Protein AF-A0A661C956-F1 (afdb_monomer)

Secondary structure (DSSP, 8-state):
------PPPHHHHHHHHHHHHHHHHHHHHHHHHHHHHHHHHHHHHHHHTTHHHHHHHHHHHSS--S-HHHHH------SSEEEEEEEEETTTEEEEEEEESSGGG-EEEEEEETTTTEEEEEE-TTS-TTTS-GGG-

Foldseek 3Di:
DDDDPDDDDPVNVVVVVVVVVVVCVVVVVVVVLVVLLVLVVVQVVQQVVQLVLQVVLCVVVVDGDQDCCVRRVGDQADPFWDGKGWDADPPQGIWIKTATPPNQQGIKTWGADPVVRDIQIAGDPSHDPSSYDPRHD

Solvent-accessible surface area (backbone atoms only — not comparable to full-atom values): 7710 Å² total; per-residue (Å²): 133,85,79,81,78,83,72,84,53,72,66,61,53,52,54,51,51,52,54,52,51,58,51,47,69,60,47,50,60,56,51,52,49,52,52,50,27,54,44,48,50,51,41,53,51,47,55,55,68,42,49,63,50,48,52,53,43,29,72,74,69,75,45,80,77,84,44,55,52,87,73,54,71,39,74,44,55,57,96,48,25,56,38,49,41,67,39,76,43,99,85,45,37,48,31,39,35,32,34,36,61,55,68,84,57,22,32,42,31,43,20,38,27,83,88,80,72,42,80,46,44,36,52,33,95,64,23,60,66,86,41,38,56,84,78,18,92

Radius of gyration: 23.59 Å; Cα contacts (8 Å, |Δi|>4): 206; chains: 1; bounding box: 74×39×57 Å

pLDDT: mean 91.11, std 6.43, range [53.81, 97.19]

Nearest PDB structures (foldseek):
  4xa2-assembly2_B  TM=7.483E-01  e=1.106E-03  Escherichia coli O157:H7
  7ype-assembly1_A  TM=5.112E-01  e=4.294E+00  African swine fever virus
  8ite-assembly1_A  TM=4.456E-01  e=3.548E+00  African swine fever virus

Mean predicted aligned error: 6.01 Å

Sequence (137 aa):
MQKQQKGFTLIELMIVVAIIGILAAVAIPAYTDYLKRSKVAEAVSLMGGLKTPTEEWMGSQGAMPTNIDGQLGGKTSGKYTSVINTATHATLGTGYLATMKDTTMGTIGLYYSTGTKDWSCKKGTDMDAGLAPANCR

Structure (mmCIF, N/CA/C/O backbone):
data_AF-A0A661C956-F1
#
_entry.id   AF-A0A661C956-F1
#
loop_
_atom_site.group_PDB
_atom_site.id
_atom_site.type_symbol
_atom_site.label_atom_id
_atom_site.label_alt_id
_atom_site.label_comp_id
_atom_site.label_asym_id
_atom_site.label_entity_id
_atom_site.label_seq_id
_atom_site.pdbx_PDB_ins_code
_atom_site.Cartn_x
_atom_site.Cartn_y
_atom_site.Cartn_z
_atom_site.occupancy
_atom_site.B_iso_or_equiv
_atom_site.auth_seq_id
_atom_site.auth_comp_id
_atom_site.auth_asym_id
_atom_site.auth_atom_id
_atom_site.pdbx_PDB_model_num
ATOM 1 N N . MET A 1 1 ? -57.495 20.985 22.778 1.00 53.81 1 MET A N 1
ATOM 2 C CA . MET A 1 1 ? -56.698 20.007 23.553 1.00 53.81 1 MET A CA 1
ATOM 3 C C . MET A 1 1 ? -55.229 20.213 23.215 1.00 53.81 1 MET A C 1
ATOM 5 O O . MET A 1 1 ? -54.828 19.901 22.102 1.00 53.81 1 MET A O 1
ATOM 9 N N . GLN A 1 2 ? -54.443 20.812 24.113 1.00 61.47 2 GLN A N 1
ATOM 10 C CA . GLN A 1 2 ? -52.998 20.948 23.910 1.00 61.47 2 GLN A CA 1
ATOM 11 C C . GLN A 1 2 ? -52.338 19.585 24.154 1.00 61.47 2 GLN A C 1
ATOM 13 O O . GLN A 1 2 ? -52.414 19.040 25.253 1.00 61.47 2 GLN A O 1
ATOM 18 N N . LYS A 1 3 ? -51.731 19.007 23.112 1.00 67.31 3 LYS A N 1
ATOM 19 C CA . LYS A 1 3 ? -50.882 17.815 23.233 1.00 67.31 3 LYS A CA 1
ATOM 20 C C . LYS A 1 3 ? -49.672 18.199 24.088 1.00 67.31 3 LYS A C 1
ATOM 22 O O . LYS A 1 3 ? -48.843 18.987 23.644 1.00 67.31 3 LYS A O 1
ATOM 27 N N . GLN A 1 4 ? -49.582 17.654 25.298 1.00 71.75 4 GLN A N 1
ATOM 28 C CA . GLN A 1 4 ? -48.376 17.725 26.123 1.00 71.75 4 GLN A CA 1
ATOM 29 C C . GLN A 1 4 ? -47.217 17.112 25.320 1.00 71.75 4 GLN A C 1
ATOM 31 O O . GLN A 1 4 ? -47.235 15.913 25.024 1.00 71.75 4 GLN A O 1
ATOM 36 N N . GLN A 1 5 ? -46.250 17.931 24.898 1.00 71.75 5 GLN A N 1
ATOM 37 C CA . GLN A 1 5 ? -45.027 17.436 24.274 1.00 71.75 5 GLN A CA 1
ATOM 38 C C . GLN A 1 5 ? -44.217 16.704 25.345 1.00 71.75 5 GLN A C 1
ATOM 40 O O . GLN A 1 5 ? -43.687 17.321 26.265 1.00 71.75 5 GLN A O 1
ATOM 45 N N . LYS A 1 6 ? -44.137 15.375 25.234 1.00 75.50 6 LYS A N 1
ATOM 46 C CA . LYS A 1 6 ? -43.199 14.579 26.02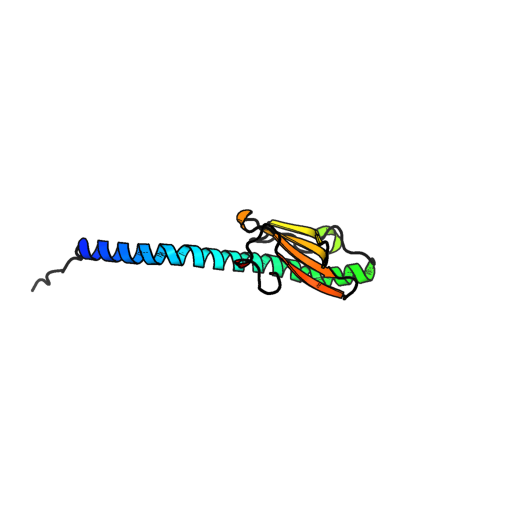5 1.00 75.50 6 LYS A CA 1
ATOM 47 C C . LYS A 1 6 ? -41.787 14.913 25.539 1.00 75.50 6 LYS A C 1
ATOM 4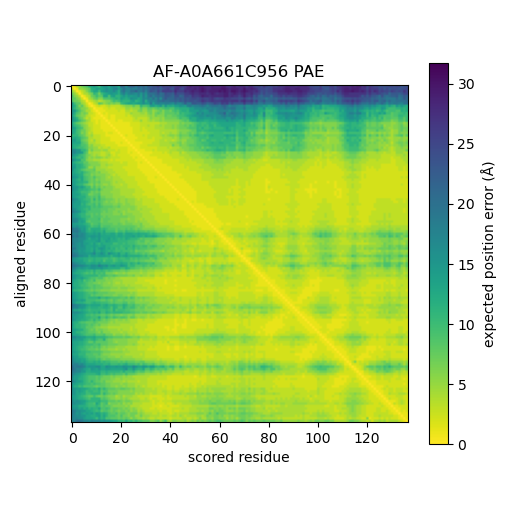9 O O . LYS A 1 6 ? -41.410 14.510 24.441 1.00 75.50 6 LYS A O 1
ATOM 54 N N . GLY A 1 7 ? -41.056 15.710 26.313 1.00 76.75 7 GLY A N 1
ATOM 55 C CA . GLY A 1 7 ? -39.637 15.963 26.080 1.00 76.75 7 GLY A CA 1
ATOM 56 C C . GLY A 1 7 ? -38.806 14.707 26.347 1.00 76.75 7 GLY A C 1
ATOM 57 O O . GLY A 1 7 ? -39.177 13.886 27.185 1.00 76.75 7 GLY A O 1
ATOM 58 N N . PHE A 1 8 ? -37.694 14.568 25.626 1.00 80.81 8 PHE A N 1
ATOM 59 C CA . PHE A 1 8 ? -36.685 13.539 25.878 1.00 80.81 8 PHE A CA 1
ATOM 60 C C . PHE A 1 8 ? -36.038 13.789 27.245 1.00 80.81 8 PHE A C 1
ATOM 62 O O . PHE A 1 8 ? -35.704 14.931 27.571 1.00 80.81 8 PHE A O 1
ATOM 69 N N . THR A 1 9 ? -35.855 12.750 28.053 1.00 91.88 9 THR A N 1
ATOM 70 C CA . THR A 1 9 ? -35.197 12.896 29.354 1.00 91.88 9 THR A CA 1
ATOM 71 C C . THR A 1 9 ? -33.676 12.945 29.188 1.00 91.88 9 THR A C 1
ATOM 73 O O . THR A 1 9 ? -33.101 12.308 28.303 1.00 91.88 9 THR A O 1
ATOM 76 N N . LEU A 1 10 ? -32.990 13.677 30.073 1.00 89.81 10 LEU A N 1
ATOM 77 C CA . LEU A 1 10 ? -31.520 13.697 30.090 1.00 89.81 10 LEU A CA 1
ATOM 78 C C . LEU A 1 10 ? -30.934 12.297 30.319 1.00 89.81 10 LEU A C 1
ATOM 80 O O . LEU A 1 10 ? -29.879 11.984 29.773 1.00 89.81 10 LEU A O 1
ATOM 84 N N . ILE A 1 11 ? -31.635 11.445 31.075 1.00 92.06 11 ILE A N 1
ATOM 85 C CA . ILE A 1 11 ? -31.190 10.076 31.339 1.00 92.06 11 ILE A CA 1
ATOM 86 C C . ILE A 1 11 ? -31.268 9.195 30.085 1.00 92.06 11 ILE A C 1
ATOM 88 O O . ILE A 1 11 ? -30.323 8.459 29.811 1.00 92.06 11 ILE A O 1
ATOM 92 N N . GLU A 1 12 ? -32.320 9.321 29.269 1.00 91.06 12 GLU A N 1
ATOM 93 C CA . GLU A 1 12 ? -32.411 8.617 27.982 1.00 91.06 12 GLU A CA 1
ATOM 94 C C . GLU A 1 12 ? -31.278 9.041 27.045 1.00 91.06 12 GLU A C 1
ATOM 96 O O . GLU A 1 12 ? -30.644 8.201 26.409 1.00 91.06 12 GLU A O 1
ATOM 101 N N . LEU A 1 13 ? -30.969 10.338 27.004 1.00 90.12 13 LEU A N 1
ATOM 102 C CA . LEU A 1 13 ? -29.904 10.862 26.152 1.00 90.12 13 LEU A CA 1
ATOM 103 C C . LEU A 1 13 ? -28.519 10.369 26.614 1.00 90.12 13 LEU A C 1
ATOM 105 O O . LEU A 1 13 ? -27.706 9.952 25.790 1.00 90.12 13 LEU A O 1
ATOM 109 N N . MET A 1 14 ? -28.266 10.321 27.924 1.00 93.00 14 MET A N 1
ATOM 110 C CA . MET A 1 14 ? -27.009 9.800 28.478 1.00 93.00 14 MET A CA 1
ATOM 111 C C . MET A 1 14 ? -26.789 8.314 28.173 1.00 93.00 14 MET A C 1
ATOM 113 O O . MET A 1 14 ? -25.673 7.924 27.828 1.00 93.00 14 MET A O 1
ATOM 117 N N . ILE A 1 15 ? -27.839 7.488 28.242 1.00 95.12 15 ILE A N 1
ATOM 118 C CA . ILE A 1 15 ? -27.743 6.058 27.904 1.00 95.12 15 ILE A CA 1
ATOM 119 C C . ILE A 1 15 ? -27.405 5.879 26.420 1.00 95.12 15 ILE A C 1
ATOM 121 O O . ILE A 1 15 ? -26.539 5.074 26.074 1.00 95.12 15 ILE A O 1
ATOM 125 N N . VAL A 1 16 ? -28.034 6.657 25.535 1.00 95.88 16 VAL A N 1
ATOM 126 C CA . VAL A 1 16 ? -27.755 6.596 24.093 1.00 95.88 16 VAL A CA 1
ATOM 127 C C . VAL A 1 16 ? -26.300 6.963 23.797 1.00 95.88 16 VAL A C 1
ATOM 129 O O . VAL A 1 16 ? -25.629 6.249 23.051 1.00 95.88 16 VAL A O 1
ATOM 132 N N . VAL A 1 17 ? -25.776 8.025 24.417 1.00 95.19 17 VAL A N 1
ATOM 133 C CA . VAL A 1 17 ? -24.371 8.430 24.245 1.00 95.19 17 VAL A CA 1
ATOM 134 C C . VAL A 1 17 ? -23.415 7.348 24.750 1.00 95.19 17 VAL A C 1
ATOM 136 O O . VAL 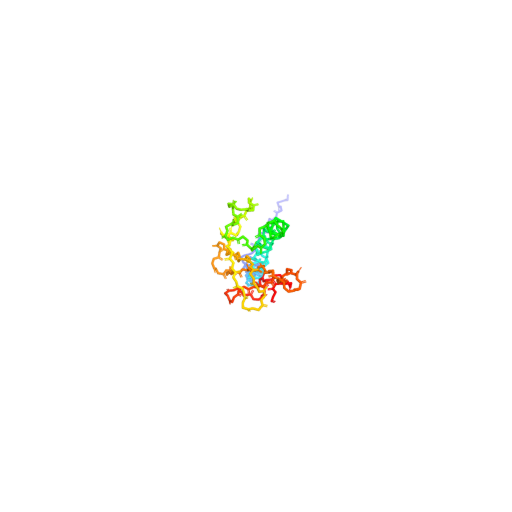A 1 17 ? -22.419 7.069 24.084 1.00 95.19 17 VAL A O 1
ATOM 139 N N . ALA A 1 18 ? -23.731 6.688 25.869 1.00 95.81 18 ALA A N 1
ATOM 140 C CA . ALA A 1 18 ? -22.921 5.588 26.389 1.00 95.81 18 ALA A CA 1
ATOM 141 C C . ALA A 1 18 ? -22.844 4.408 25.402 1.00 95.81 18 ALA A C 1
ATOM 143 O O . ALA A 1 18 ? -21.756 3.897 25.133 1.00 95.81 18 ALA A O 1
ATOM 144 N N . ILE A 1 19 ? -23.973 4.012 24.804 1.00 96.69 19 ILE A N 1
ATOM 145 C CA . ILE A 1 19 ? -24.016 2.925 23.814 1.00 96.69 19 ILE A CA 1
ATOM 146 C C . ILE A 1 19 ? -23.239 3.308 22.546 1.00 96.69 19 ILE A C 1
ATOM 148 O O . ILE A 1 19 ? -22.419 2.522 22.067 1.00 96.69 19 ILE A O 1
ATOM 152 N N . ILE A 1 20 ? -23.445 4.523 22.021 1.00 96.44 20 ILE A N 1
ATOM 153 C CA . ILE A 1 20 ? -22.709 5.022 20.846 1.00 96.44 20 ILE A CA 1
ATOM 154 C C . ILE A 1 20 ? -21.203 5.060 21.131 1.00 96.44 20 ILE A C 1
ATOM 156 O O . ILE A 1 20 ? -20.419 4.676 20.267 1.00 96.44 20 ILE A O 1
ATOM 160 N N . GLY A 1 21 ? -20.795 5.459 22.340 1.00 96.38 21 GLY A N 1
ATOM 161 C CA . GLY A 1 21 ? -19.393 5.477 22.757 1.00 96.38 21 GLY A CA 1
ATOM 162 C C . GLY A 1 21 ? -18.726 4.101 22.676 1.00 96.38 21 GLY A C 1
ATOM 163 O O . GLY A 1 21 ? -17.638 3.981 22.112 1.00 96.38 21 GLY A O 1
ATOM 164 N N . ILE A 1 22 ? -19.396 3.050 23.164 1.00 95.81 22 ILE A N 1
ATOM 165 C CA . ILE A 1 22 ? -18.887 1.668 23.101 1.00 95.81 22 ILE A CA 1
ATOM 166 C C . ILE A 1 22 ? -18.764 1.199 21.646 1.00 95.81 22 ILE A C 1
ATOM 168 O O . ILE A 1 22 ? -17.731 0.656 21.253 1.00 95.81 22 ILE A O 1
ATOM 172 N N . LEU A 1 23 ? -19.796 1.434 20.827 1.00 96.00 23 LEU A N 1
ATOM 173 C CA . LEU A 1 23 ? -19.785 1.040 19.416 1.00 96.00 23 LEU A CA 1
ATOM 174 C C . LEU A 1 23 ? -18.688 1.772 18.631 1.00 96.00 23 LEU A C 1
ATOM 176 O O . LEU A 1 23 ? -17.975 1.150 17.842 1.00 96.00 23 LEU A O 1
ATOM 180 N N . ALA A 1 24 ? -18.515 3.073 18.870 1.00 95.06 24 ALA A N 1
ATOM 181 C CA . ALA A 1 24 ? -17.506 3.894 18.210 1.00 95.06 24 ALA A CA 1
ATOM 182 C C . ALA A 1 24 ? -16.079 3.426 18.533 1.00 95.06 24 ALA A C 1
ATOM 184 O O . ALA A 1 24 ? -15.247 3.358 17.628 1.00 95.06 24 ALA A O 1
ATOM 185 N N . ALA A 1 25 ? -15.805 3.042 19.784 1.00 94.44 25 ALA A N 1
ATOM 186 C CA . ALA A 1 25 ? -14.487 2.565 20.203 1.00 94.44 25 ALA A CA 1
ATOM 187 C C . ALA A 1 25 ? -14.018 1.324 19.417 1.00 94.44 25 ALA A C 1
ATOM 189 O O . ALA A 1 25 ? -12.830 1.196 19.130 1.00 94.44 25 ALA A O 1
ATOM 190 N N . VAL A 1 26 ? -14.941 0.438 19.027 1.00 93.25 26 VAL A N 1
ATOM 191 C CA . VAL A 1 26 ? -14.630 -0.768 18.237 1.00 93.25 26 VAL A CA 1
ATOM 192 C C . VAL A 1 26 ? -14.692 -0.494 16.731 1.00 93.25 26 VAL A C 1
ATOM 194 O O . VAL A 1 26 ? -13.848 -0.969 15.972 1.00 93.25 26 VAL A O 1
ATOM 197 N N . ALA A 1 27 ? -15.680 0.283 16.280 1.00 92.94 27 ALA A N 1
ATOM 198 C CA . ALA A 1 27 ? -15.923 0.509 14.859 1.00 92.94 27 ALA A CA 1
ATOM 199 C C . ALA A 1 27 ? -14.889 1.439 14.207 1.00 92.94 27 ALA A C 1
ATOM 201 O O . ALA A 1 27 ? -14.506 1.212 13.058 1.00 92.94 27 ALA A O 1
ATOM 202 N N . ILE A 1 28 ? -14.421 2.473 14.918 1.00 92.69 28 ILE A N 1
ATOM 203 C CA . ILE A 1 28 ? -13.498 3.468 14.355 1.00 92.69 28 ILE A CA 1
ATOM 204 C C . ILE A 1 28 ? -12.167 2.823 13.932 1.00 92.69 28 ILE A C 1
ATOM 206 O O . ILE A 1 28 ? -11.804 2.987 12.765 1.00 92.69 28 ILE A O 1
ATOM 210 N N . PRO A 1 29 ? -11.457 2.048 14.782 1.00 91.12 29 PRO A N 1
ATOM 211 C CA . PRO A 1 29 ? -10.209 1.404 14.374 1.00 91.12 29 PRO A CA 1
ATOM 212 C C . PRO A 1 29 ? -10.394 0.492 13.153 1.00 91.12 29 PRO A C 1
ATOM 214 O O . PRO A 1 29 ? -9.683 0.638 12.157 1.00 91.12 29 PRO A O 1
ATOM 217 N N . ALA A 1 30 ? -11.423 -0.362 13.167 1.00 90.94 30 ALA A N 1
ATOM 218 C CA . ALA A 1 30 ? -11.706 -1.285 12.069 1.00 90.94 30 ALA A CA 1
ATOM 219 C C . ALA A 1 30 ? -11.996 -0.558 10.742 1.00 90.94 30 ALA A C 1
ATOM 221 O O . ALA A 1 30 ? -11.498 -0.955 9.684 1.00 90.94 30 ALA A O 1
ATOM 222 N N . TYR A 1 31 ? -12.762 0.536 10.786 1.00 93.75 31 TYR A N 1
ATOM 223 C CA . TYR A 1 31 ? -13.032 1.355 9.606 1.00 93.75 31 TYR A CA 1
ATOM 224 C C . TYR A 1 31 ? -11.767 2.055 9.091 1.00 93.75 31 TYR A C 1
ATOM 226 O O . TYR A 1 31 ? -11.526 2.095 7.883 1.00 93.75 31 TYR A O 1
ATOM 234 N N . THR A 1 32 ? -10.914 2.563 9.988 1.00 92.00 32 THR A N 1
ATOM 235 C CA . THR A 1 32 ? -9.648 3.185 9.574 1.00 92.00 32 THR A CA 1
ATOM 236 C C . THR A 1 32 ? -8.711 2.191 8.890 1.00 92.00 32 THR A C 1
ATOM 238 O O . THR A 1 32 ? -8.107 2.541 7.875 1.00 92.00 32 THR A O 1
ATOM 241 N N . ASP A 1 33 ? -8.647 0.943 9.355 1.00 91.94 33 ASP A N 1
ATOM 242 C CA . ASP A 1 33 ? -7.840 -0.099 8.717 1.00 91.94 33 ASP A CA 1
ATOM 243 C C . ASP A 1 33 ? -8.398 -0.512 7.352 1.00 91.94 33 ASP A C 1
ATOM 245 O O . ASP A 1 33 ? -7.634 -0.727 6.408 1.00 91.94 33 ASP A O 1
ATOM 249 N N . TYR A 1 34 ? -9.725 -0.540 7.190 1.00 92.88 34 TYR A N 1
ATOM 250 C CA . TYR A 1 34 ? -10.353 -0.740 5.882 1.00 92.88 34 TYR A CA 1
ATOM 251 C C . TYR A 1 34 ? -9.968 0.361 4.879 1.00 92.88 34 TYR A C 1
ATOM 253 O O . TYR A 1 34 ? -9.601 0.076 3.731 1.00 92.88 34 TYR A O 1
ATOM 261 N N . LEU A 1 35 ? -9.981 1.624 5.317 1.00 94.12 35 LEU A N 1
ATOM 262 C CA . LEU A 1 35 ? -9.521 2.735 4.486 1.00 94.12 35 LEU A CA 1
ATOM 263 C C . LEU A 1 35 ? -8.033 2.599 4.148 1.00 94.12 35 LEU A C 1
ATOM 265 O O . LEU A 1 35 ? -7.660 2.784 2.992 1.00 94.12 35 LEU A O 1
ATOM 269 N N . LYS A 1 36 ? -7.180 2.235 5.113 1.00 95.38 36 LYS A N 1
ATOM 270 C CA . LYS A 1 36 ? -5.745 2.005 4.872 1.00 95.38 36 LYS A CA 1
ATOM 271 C C . LYS A 1 36 ? -5.507 0.891 3.846 1.00 95.38 36 LYS A C 1
ATOM 273 O O . LYS A 1 36 ? -4.745 1.108 2.911 1.00 95.38 36 LYS A O 1
ATOM 278 N N . ARG A 1 37 ? -6.204 -0.247 3.931 1.00 94.62 37 ARG A N 1
ATOM 279 C CA . ARG A 1 37 ? -6.132 -1.321 2.914 1.00 94.62 37 ARG A CA 1
ATOM 280 C C . ARG A 1 37 ? -6.492 -0.818 1.518 1.00 94.62 37 ARG A C 1
ATOM 282 O O . ARG A 1 37 ? -5.792 -1.111 0.553 1.00 94.62 37 ARG A O 1
ATOM 289 N N . SER A 1 38 ? -7.553 -0.017 1.421 1.00 94.44 38 SER A N 1
ATOM 290 C CA . SER A 1 38 ? -7.996 0.572 0.150 1.00 94.44 38 SER A CA 1
ATOM 291 C C . SER A 1 38 ? -6.939 1.514 -0.439 1.00 94.44 38 SER A C 1
ATOM 293 O O . SER A 1 38 ? -6.682 1.494 -1.640 1.00 94.44 38 SER A O 1
ATOM 295 N N . LYS A 1 39 ? -6.267 2.297 0.412 1.00 95.50 39 LYS A N 1
ATOM 296 C CA . LYS A 1 39 ? -5.138 3.147 0.013 1.00 95.50 39 LYS A CA 1
ATOM 297 C C . LYS A 1 39 ? -3.939 2.319 -0.479 1.00 95.50 39 LYS A C 1
ATOM 299 O O . LYS A 1 39 ? -3.345 2.681 -1.486 1.00 95.50 39 LYS A O 1
ATOM 304 N N . VAL A 1 40 ? -3.594 1.208 0.186 1.00 95.81 40 VAL A N 1
ATOM 305 C CA . VAL A 1 40 ? -2.517 0.296 -0.267 1.00 95.81 40 VAL A CA 1
ATOM 306 C C . VAL A 1 40 ? -2.858 -0.337 -1.620 1.00 95.81 40 VAL A C 1
ATOM 308 O O . VAL A 1 40 ? -1.987 -0.468 -2.477 1.00 95.81 40 VAL A O 1
ATOM 311 N N . ALA A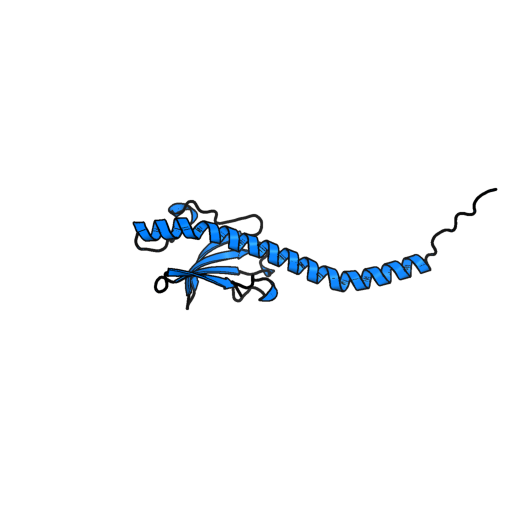 1 41 ? -4.126 -0.684 -1.854 1.00 94.75 41 ALA A N 1
ATOM 312 C CA . ALA A 1 41 ? -4.565 -1.234 -3.135 1.00 94.75 41 ALA A CA 1
ATOM 313 C C . ALA A 1 41 ? -4.342 -0.260 -4.310 1.00 94.75 41 ALA A C 1
ATOM 315 O O . ALA A 1 41 ? -3.994 -0.706 -5.402 1.00 94.75 41 AL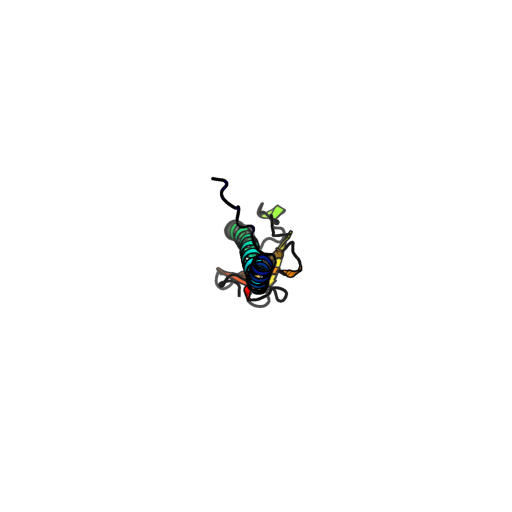A A O 1
ATOM 316 N N . GLU A 1 42 ? -4.455 1.058 -4.090 1.00 95.62 42 GLU A N 1
ATOM 317 C CA . GLU A 1 42 ? -4.080 2.061 -5.101 1.00 95.62 42 GLU A CA 1
ATOM 318 C C . GLU A 1 42 ? -2.600 1.934 -5.486 1.00 95.62 42 GLU A C 1
ATOM 320 O O . GLU A 1 42 ? -2.279 1.910 -6.672 1.00 95.62 42 GLU A O 1
ATOM 325 N N . ALA A 1 43 ? -1.700 1.810 -4.505 1.00 95.88 43 ALA A N 1
ATOM 326 C CA . ALA A 1 43 ? -0.267 1.666 -4.759 1.00 95.88 43 ALA A CA 1
ATOM 327 C C . ALA A 1 43 ? 0.047 0.413 -5.589 1.00 95.88 43 ALA A C 1
ATOM 329 O O . ALA A 1 43 ? 0.802 0.478 -6.560 1.00 95.88 43 ALA A O 1
ATOM 330 N N . VAL A 1 44 ? -0.591 -0.715 -5.260 1.00 95.12 44 VAL A N 1
ATOM 331 C CA . VAL A 1 44 ? -0.459 -1.961 -6.031 1.00 95.12 44 VAL A CA 1
ATOM 332 C C . VAL A 1 44 ? -1.008 -1.798 -7.448 1.00 95.12 44 VAL A C 1
ATOM 334 O O . VAL A 1 44 ? -0.390 -2.279 -8.393 1.00 95.12 44 VAL A O 1
ATOM 337 N N . SER A 1 45 ? -2.128 -1.090 -7.621 1.00 95.00 45 SER A N 1
ATOM 338 C CA . SER A 1 45 ? -2.695 -0.809 -8.944 1.00 95.00 45 SER A CA 1
ATOM 339 C C . SER A 1 45 ? -1.780 0.075 -9.792 1.00 95.00 45 SER A C 1
ATOM 341 O O . SER A 1 45 ? -1.636 -0.182 -10.986 1.00 95.00 45 SER A O 1
ATOM 343 N N . LEU A 1 46 ? -1.155 1.098 -9.199 1.00 94.75 46 LEU A N 1
ATOM 344 C CA . LEU A 1 46 ? -0.198 1.964 -9.893 1.00 94.75 46 LEU A CA 1
ATOM 345 C C . LEU A 1 46 ? 1.020 1.166 -10.364 1.00 94.75 46 LEU A C 1
ATOM 347 O O . LEU A 1 46 ? 1.374 1.236 -11.537 1.00 94.75 46 LEU A O 1
ATOM 351 N N . MET A 1 47 ? 1.607 0.345 -9.485 1.00 95.06 47 MET A N 1
ATOM 352 C CA . MET A 1 47 ? 2.712 -0.545 -9.859 1.00 95.06 47 MET A CA 1
ATOM 353 C C . MET A 1 47 ? 2.287 -1.605 -10.884 1.00 95.06 47 MET A C 1
ATOM 355 O O . MET A 1 47 ? 3.071 -1.972 -11.752 1.00 95.06 47 MET A O 1
ATOM 359 N N . GLY A 1 48 ? 1.039 -2.079 -10.828 1.00 94.31 48 GLY A N 1
ATOM 360 C CA . GLY A 1 48 ? 0.479 -3.001 -11.816 1.00 94.31 48 GLY A CA 1
ATOM 361 C C . GLY A 1 48 ? 0.498 -2.431 -13.236 1.00 94.31 48 GLY A C 1
ATOM 362 O O . GLY A 1 48 ? 0.801 -3.162 -14.175 1.00 94.31 48 GLY A O 1
ATOM 363 N N . GLY A 1 49 ? 0.270 -1.122 -13.383 1.00 93.62 49 GLY A N 1
ATOM 364 C CA . GLY A 1 49 ? 0.388 -0.418 -14.663 1.00 93.62 49 GLY A CA 1
ATOM 365 C C . GLY A 1 49 ? 1.818 -0.335 -15.207 1.00 93.62 49 GLY A C 1
ATOM 366 O O . GLY A 1 49 ? 1.995 -0.074 -16.392 1.00 93.62 49 GLY A O 1
ATOM 367 N N . LEU A 1 50 ? 2.836 -0.589 -14.378 1.00 93.94 50 LEU A N 1
ATOM 368 C CA . LEU A 1 50 ? 4.234 -0.607 -14.810 1.00 93.94 50 LEU A CA 1
ATOM 369 C C . LEU A 1 50 ? 4.651 -1.955 -15.401 1.00 93.94 50 LEU A C 1
ATOM 371 O O . LEU A 1 50 ? 5.658 -2.002 -16.093 1.00 93.94 50 LEU A O 1
ATOM 375 N N . LYS A 1 51 ? 3.907 -3.046 -15.181 1.00 93.19 51 LYS A N 1
ATOM 376 C CA . LYS A 1 51 ? 4.332 -4.395 -15.600 1.00 93.19 51 LYS A CA 1
ATOM 377 C C . LYS A 1 51 ? 4.589 -4.499 -17.103 1.00 93.19 51 LYS A C 1
ATOM 379 O O . LYS A 1 51 ? 5.699 -4.819 -17.510 1.00 93.19 51 LYS A O 1
ATOM 384 N N . THR A 1 52 ? 3.589 -4.159 -17.913 1.00 93.12 52 THR A N 1
ATOM 385 C CA . THR A 1 52 ? 3.670 -4.212 -19.380 1.00 93.12 52 THR A CA 1
ATOM 386 C C . THR A 1 52 ? 4.791 -3.340 -19.954 1.00 93.12 52 THR A C 1
ATOM 388 O O . THR A 1 52 ? 5.644 -3.893 -20.644 1.00 93.12 52 THR A O 1
ATOM 391 N N . PRO A 1 53 ? 4.891 -2.029 -19.641 1.00 93.25 53 PRO A N 1
ATOM 392 C CA . PRO A 1 53 ? 5.981 -1.218 -20.184 1.00 93.25 53 PRO A CA 1
ATOM 393 C C . PRO A 1 53 ? 7.356 -1.682 -19.681 1.00 93.25 53 PRO A C 1
ATOM 395 O O . PRO A 1 53 ? 8.351 -1.550 -20.388 1.00 93.25 53 PRO A O 1
ATOM 398 N N . THR A 1 54 ? 7.432 -2.277 -18.486 1.00 92.62 54 THR A N 1
ATOM 399 C CA . THR A 1 54 ? 8.680 -2.877 -17.990 1.00 92.62 54 THR A CA 1
ATOM 400 C C . THR A 1 54 ? 9.093 -4.082 -18.818 1.00 92.62 54 THR A C 1
ATOM 402 O O . THR A 1 54 ? 10.261 -4.202 -19.169 1.00 92.62 54 THR A O 1
ATOM 405 N N . GLU A 1 55 ? 8.157 -4.972 -19.139 1.00 90.88 55 GLU A N 1
ATOM 406 C CA . GLU A 1 55 ? 8.427 -6.150 -19.965 1.00 90.88 55 GLU A CA 1
ATOM 407 C C . GLU A 1 55 ? 8.849 -5.753 -21.388 1.00 90.88 55 GLU A C 1
ATOM 409 O O . GLU A 1 55 ? 9.805 -6.316 -21.923 1.00 90.88 55 GLU A O 1
ATOM 414 N N . GLU A 1 56 ? 8.218 -4.729 -21.970 1.00 91.75 56 GLU A N 1
ATOM 415 C CA . GLU A 1 56 ? 8.609 -4.147 -23.262 1.00 91.75 56 GLU A CA 1
ATOM 416 C C . GLU A 1 56 ? 10.016 -3.525 -23.215 1.00 91.75 56 GLU A C 1
ATOM 418 O O . GLU A 1 56 ? 10.856 -3.767 -24.092 1.00 91.75 56 GLU A O 1
ATOM 423 N N . TRP A 1 57 ? 10.314 -2.761 -22.160 1.00 92.94 57 TRP A N 1
ATOM 424 C CA .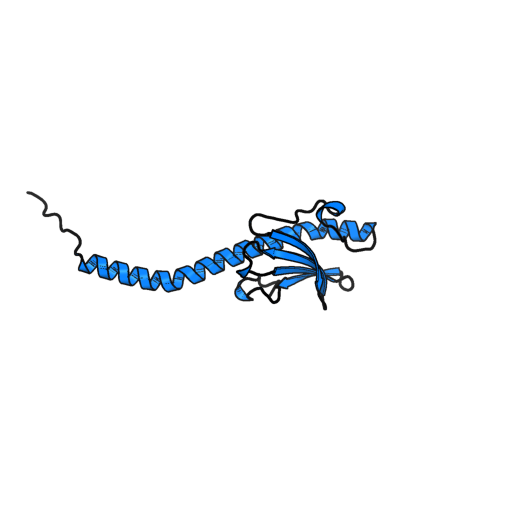 TRP A 1 57 ? 11.641 -2.190 -21.935 1.00 92.94 57 TRP A CA 1
ATOM 425 C C . TRP A 1 57 ? 12.701 -3.283 -21.784 1.00 92.94 57 TRP A C 1
ATOM 427 O O . TRP A 1 57 ? 13.749 -3.231 -22.422 1.00 92.94 57 TRP A O 1
ATOM 437 N N . MET A 1 58 ? 12.422 -4.317 -20.993 1.00 91.44 58 MET A N 1
ATOM 438 C CA . MET A 1 58 ? 13.333 -5.446 -20.812 1.00 91.44 58 MET A CA 1
ATOM 439 C C . MET A 1 58 ? 13.533 -6.238 -22.106 1.00 91.44 58 MET A C 1
ATOM 441 O O . MET A 1 58 ? 14.642 -6.702 -22.360 1.00 91.44 58 MET A O 1
ATOM 445 N N . GLY A 1 59 ? 12.501 -6.364 -22.943 1.00 90.75 59 GLY A N 1
ATOM 446 C CA . GLY A 1 59 ? 12.604 -6.996 -24.259 1.00 90.75 59 GLY A CA 1
ATOM 447 C C . GLY A 1 59 ? 13.488 -6.222 -25.241 1.00 90.75 59 GLY A C 1
ATOM 448 O O . GLY A 1 59 ? 14.168 -6.837 -26.058 1.00 90.75 59 GLY A O 1
ATOM 449 N N . SER A 1 60 ? 13.515 -4.889 -25.148 1.00 92.88 60 SER A N 1
ATOM 450 C CA . SER A 1 60 ? 14.300 -4.030 -26.049 1.00 92.88 60 SER A CA 1
ATOM 451 C C . SER A 1 60 ? 15.712 -3.717 -25.542 1.00 92.88 60 SER A C 1
ATOM 453 O O . SER A 1 60 ? 16.648 -3.681 -26.335 1.00 92.88 60 SER A O 1
ATOM 455 N N . GLN A 1 61 ? 15.881 -3.503 -24.237 1.00 91.56 61 GLN A N 1
ATOM 456 C CA . GLN A 1 61 ? 17.148 -3.093 -23.619 1.00 91.56 61 GLN A CA 1
ATOM 457 C C . GLN A 1 61 ? 17.877 -4.238 -22.901 1.00 91.56 61 GLN A C 1
ATOM 459 O O . GLN A 1 61 ? 19.030 -4.079 -22.508 1.00 91.56 61 GLN A O 1
ATOM 464 N N . GLY A 1 62 ? 17.221 -5.383 -22.680 1.00 87.88 62 GLY A N 1
ATOM 465 C CA . GLY A 1 62 ? 17.802 -6.541 -21.986 1.00 87.88 62 GLY A CA 1
ATOM 466 C C . GLY A 1 62 ? 18.033 -6.347 -20.482 1.00 87.88 62 GLY A C 1
ATOM 467 O O . GLY A 1 62 ? 18.606 -7.220 -19.833 1.00 87.88 62 GLY A O 1
ATOM 468 N N . ALA A 1 63 ? 17.598 -5.222 -19.912 1.00 87.50 63 ALA A N 1
ATOM 469 C CA . ALA A 1 63 ? 17.808 -4.864 -18.514 1.00 87.50 63 ALA A CA 1
ATOM 470 C C . ALA A 1 63 ? 16.564 -4.201 -17.914 1.00 87.50 63 ALA A C 1
ATOM 472 O O . ALA A 1 63 ? 15.736 -3.639 -18.629 1.00 87.50 63 ALA A O 1
ATOM 473 N N . MET A 1 64 ? 16.439 -4.252 -16.586 1.00 87.94 64 MET A N 1
ATOM 474 C CA . MET A 1 64 ? 15.352 -3.580 -15.876 1.00 87.94 64 MET A CA 1
ATOM 475 C C . MET A 1 64 ? 15.549 -2.053 -15.908 1.00 87.94 64 MET A C 1
ATOM 477 O O . MET A 1 64 ? 16.690 -1.597 -15.792 1.00 87.94 64 MET A O 1
ATOM 481 N N . PRO A 1 65 ? 14.482 -1.246 -16.053 1.00 90.00 65 PRO A N 1
ATOM 482 C CA . PRO A 1 65 ? 14.597 0.207 -15.996 1.00 90.00 65 PRO A CA 1
ATOM 483 C C . PRO A 1 65 ? 15.100 0.667 -14.623 1.00 90.00 65 PRO A C 1
ATOM 485 O O . PRO A 1 65 ? 14.747 0.096 -13.591 1.00 90.00 65 PRO A O 1
ATOM 488 N N . THR A 1 66 ? 15.906 1.725 -14.623 1.00 87.94 66 THR A N 1
ATOM 489 C CA . THR A 1 66 ? 16.455 2.405 -13.438 1.00 87.94 66 THR A CA 1
ATOM 490 C C . THR A 1 66 ? 15.709 3.702 -13.116 1.00 87.94 66 THR A C 1
ATOM 492 O O . THR A 1 66 ? 15.792 4.200 -11.997 1.00 87.94 66 THR A O 1
ATOM 495 N N . ASN A 1 67 ? 14.954 4.245 -14.075 1.00 87.75 67 ASN A N 1
ATOM 496 C CA . ASN A 1 67 ? 14.106 5.420 -13.917 1.00 87.75 67 ASN A CA 1
ATOM 497 C C . ASN A 1 67 ? 12.742 5.166 -14.571 1.00 87.75 67 ASN A C 1
ATOM 499 O O . ASN A 1 67 ? 12.626 5.109 -15.790 1.00 87.75 67 ASN A O 1
ATOM 503 N N . ILE A 1 68 ? 11.701 5.055 -13.749 1.00 89.06 68 ILE A N 1
ATOM 504 C CA . ILE A 1 68 ? 10.343 4.736 -14.205 1.00 89.06 68 ILE A CA 1
ATOM 505 C C . ILE A 1 68 ? 9.770 5.843 -15.096 1.00 89.06 68 ILE A C 1
ATOM 507 O O . ILE A 1 68 ? 9.245 5.554 -16.166 1.00 89.06 68 ILE A O 1
ATOM 511 N N . ASP A 1 69 ? 9.867 7.099 -14.672 1.00 86.50 69 ASP A N 1
ATOM 512 C CA . ASP A 1 69 ? 9.246 8.221 -15.383 1.00 86.50 69 ASP A CA 1
ATOM 513 C C . ASP A 1 69 ? 9.946 8.464 -16.727 1.00 86.50 69 ASP A C 1
ATOM 515 O O . ASP A 1 69 ? 9.316 8.495 -17.781 1.00 86.50 69 ASP A O 1
ATOM 519 N N . GLY A 1 70 ? 11.280 8.509 -16.707 1.00 86.50 70 GLY A N 1
ATOM 520 C CA . GLY A 1 70 ? 12.079 8.784 -17.900 1.00 86.50 70 GLY A CA 1
ATOM 521 C C . GLY A 1 70 ? 12.149 7.639 -18.915 1.00 86.50 70 GLY A C 1
ATOM 522 O O . GLY A 1 70 ? 12.415 7.903 -20.084 1.00 86.50 70 GLY A O 1
ATOM 523 N N . GLN A 1 71 ? 11.948 6.382 -18.497 1.00 89.31 71 GLN A N 1
ATOM 524 C CA . GLN A 1 71 ? 12.106 5.213 -19.381 1.00 89.31 71 GLN A CA 1
ATOM 525 C C . GLN A 1 71 ? 10.783 4.531 -19.720 1.00 89.31 71 GLN A C 1
ATOM 527 O O . GLN A 1 71 ? 10.630 4.030 -20.829 1.00 89.31 71 GLN A O 1
ATOM 532 N N . LEU A 1 72 ? 9.829 4.510 -18.786 1.00 90.75 72 LEU A N 1
ATOM 533 C CA . LEU A 1 72 ? 8.535 3.854 -18.980 1.00 90.75 72 LEU A CA 1
ATOM 534 C C . LEU A 1 72 ? 7.385 4.844 -19.200 1.00 90.75 72 LEU A C 1
ATOM 536 O O . LEU A 1 72 ? 6.286 4.412 -19.539 1.00 90.75 72 LEU A O 1
ATOM 540 N N . GLY A 1 73 ? 7.582 6.145 -18.937 1.00 86.62 73 GLY A N 1
ATOM 541 C CA . GLY A 1 73 ? 6.484 7.122 -18.893 1.00 86.62 73 GLY A CA 1
ATOM 542 C C . GLY A 1 73 ? 5.432 6.791 -17.826 1.00 86.62 73 GLY A C 1
ATOM 543 O O . GLY A 1 73 ? 4.268 7.183 -17.931 1.00 86.62 73 GLY A O 1
ATOM 544 N N . GLY A 1 74 ? 5.816 5.992 -16.827 1.00 86.06 74 GLY A N 1
ATOM 545 C CA . GLY A 1 74 ? 4.917 5.449 -15.821 1.00 86.06 74 GLY A CA 1
ATOM 546 C C . GLY A 1 74 ? 4.667 6.424 -14.674 1.00 86.06 74 GLY A C 1
ATOM 547 O O . GLY A 1 74 ? 5.563 7.145 -14.240 1.00 86.06 74 GLY A O 1
ATOM 548 N N . LYS A 1 75 ? 3.455 6.405 -14.107 1.00 89.12 75 LYS A N 1
ATOM 549 C CA . LYS A 1 75 ? 3.144 7.211 -12.917 1.00 89.12 75 LYS A CA 1
ATOM 550 C C . LYS A 1 75 ? 3.896 6.680 -11.699 1.00 89.12 75 LYS A C 1
ATOM 552 O O . LYS A 1 75 ? 3.649 5.562 -11.258 1.00 89.12 75 LYS A O 1
ATOM 557 N N . THR A 1 76 ? 4.743 7.519 -11.108 1.00 92.12 76 THR A N 1
ATOM 558 C CA . THR A 1 76 ? 5.507 7.198 -9.891 1.00 92.12 76 THR A CA 1
ATOM 559 C C . THR A 1 76 ? 4.840 7.680 -8.607 1.00 92.12 76 THR A C 1
ATOM 561 O O . THR A 1 76 ? 5.346 7.431 -7.524 1.00 92.12 76 THR A O 1
ATOM 564 N N . SER A 1 77 ? 3.703 8.367 -8.678 1.00 94.25 77 SER A N 1
ATOM 565 C CA . SER A 1 77 ? 2.981 8.843 -7.496 1.00 94.25 77 SER A CA 1
ATOM 566 C C . SER A 1 77 ? 1.476 8.879 -7.746 1.00 94.25 77 SER A C 1
ATOM 568 O O . SER A 1 77 ? 1.006 8.828 -8.886 1.00 94.25 77 SER A O 1
ATOM 570 N N . GLY A 1 78 ? 0.711 8.925 -6.657 1.00 93.62 78 GLY A N 1
ATOM 571 C CA . GLY A 1 78 ? -0.745 8.878 -6.689 1.00 93.62 78 GLY A CA 1
ATOM 572 C C . GLY A 1 78 ? -1.383 9.744 -5.613 1.00 93.62 78 GLY A C 1
ATOM 573 O O . GLY A 1 78 ? -0.756 10.622 -5.010 1.00 93.62 78 GLY A O 1
ATOM 574 N N . LYS A 1 79 ? -2.660 9.485 -5.339 1.00 95.25 79 LYS A N 1
ATOM 575 C CA . LYS A 1 79 ? -3.386 10.163 -4.269 1.00 95.25 79 LYS A CA 1
ATOM 576 C C . LYS A 1 79 ? -2.843 9.728 -2.913 1.00 95.25 79 LYS A C 1
ATOM 578 O O . LYS A 1 79 ? -2.531 10.601 -2.100 1.00 95.25 79 LYS A O 1
ATOM 583 N N . TYR A 1 80 ? -2.661 8.422 -2.709 1.00 96.19 80 TYR A N 1
ATOM 584 C CA . TYR A 1 80 ? -2.173 7.847 -1.446 1.00 96.19 80 TYR A CA 1
ATOM 585 C C . TYR A 1 80 ? -0.738 7.313 -1.508 1.00 96.19 80 TYR A C 1
ATOM 587 O O . TYR A 1 80 ? -0.117 7.112 -0.464 1.00 96.19 80 TYR A O 1
ATOM 595 N N . THR A 1 81 ? -0.191 7.156 -2.711 1.00 96.44 81 THR A N 1
ATOM 596 C CA . THR A 1 81 ? 1.204 6.755 -2.938 1.00 96.44 81 THR A CA 1
ATOM 597 C C . THR A 1 81 ? 2.085 7.991 -3.069 1.00 96.44 81 THR A C 1
ATOM 599 O O . THR A 1 81 ? 1.785 8.876 -3.873 1.00 96.44 81 THR A O 1
ATOM 602 N N . SER A 1 82 ? 3.152 8.078 -2.275 1.00 96.56 82 SER A N 1
ATOM 603 C CA . SER A 1 82 ? 4.087 9.206 -2.307 1.00 96.56 82 SER A CA 1
ATOM 604 C C . SER A 1 82 ? 5.044 9.098 -3.480 1.00 96.56 82 SER A C 1
ATOM 606 O O . SER A 1 82 ? 5.207 10.054 -4.229 1.00 96.56 82 SER A O 1
ATOM 608 N N . VAL A 1 83 ? 5.686 7.941 -3.616 1.00 95.12 83 VAL A N 1
ATOM 609 C CA . VAL A 1 83 ? 6.676 7.677 -4.656 1.00 95.12 83 VAL A CA 1
ATOM 610 C C . VAL A 1 83 ? 6.744 6.177 -4.923 1.00 95.12 83 VAL A C 1
ATOM 612 O O . VAL A 1 83 ? 6.517 5.374 -4.018 1.00 95.12 83 VAL A O 1
ATOM 615 N N . ILE A 1 84 ? 7.061 5.813 -6.158 1.00 95.56 84 ILE A N 1
ATOM 616 C CA . ILE A 1 84 ? 7.396 4.469 -6.601 1.00 95.56 84 ILE A CA 1
ATOM 617 C C . ILE A 1 84 ? 8.814 4.548 -7.150 1.00 95.56 84 ILE A C 1
ATOM 619 O O . ILE A 1 84 ? 9.073 5.313 -8.076 1.00 95.56 84 ILE A O 1
ATOM 623 N N . ASN A 1 85 ? 9.717 3.767 -6.568 1.00 93.62 85 ASN A N 1
ATOM 624 C CA . ASN A 1 85 ? 11.116 3.692 -6.974 1.00 93.62 85 ASN A CA 1
ATOM 625 C C . ASN A 1 85 ? 11.467 2.270 -7.397 1.00 93.62 85 ASN A C 1
ATOM 627 O O . ASN A 1 85 ? 10.834 1.308 -6.964 1.00 93.62 85 ASN A O 1
ATOM 631 N N . THR A 1 86 ? 12.510 2.126 -8.206 1.00 92.88 86 THR A N 1
ATOM 632 C CA . THR A 1 86 ? 13.110 0.819 -8.482 1.00 92.88 86 THR A CA 1
ATOM 633 C C . THR A 1 86 ? 13.761 0.276 -7.215 1.00 92.88 86 THR A C 1
ATOM 635 O O . THR A 1 86 ? 14.475 1.005 -6.525 1.00 92.88 86 THR A O 1
ATOM 638 N N . ALA A 1 87 ? 13.538 -0.997 -6.909 1.00 92.50 87 ALA A N 1
ATOM 639 C CA . ALA A 1 87 ? 14.062 -1.634 -5.709 1.00 92.50 87 ALA A CA 1
ATOM 640 C C . ALA A 1 87 ? 14.421 -3.096 -5.964 1.00 92.50 87 ALA A C 1
ATOM 642 O O . ALA A 1 87 ? 13.854 -3.749 -6.833 1.00 92.50 87 ALA A O 1
ATOM 643 N N . THR A 1 88 ? 15.331 -3.631 -5.160 1.00 91.50 88 THR A N 1
ATOM 644 C CA . THR A 1 88 ? 15.717 -5.044 -5.185 1.00 91.50 88 THR A CA 1
ATOM 645 C C . THR A 1 88 ? 15.211 -5.749 -3.937 1.00 91.50 88 THR A C 1
ATOM 647 O O . THR A 1 88 ? 15.406 -5.258 -2.825 1.00 91.50 88 THR A O 1
ATOM 650 N N . HIS A 1 89 ? 14.610 -6.920 -4.109 1.00 91.38 89 HIS A N 1
ATOM 651 C CA . HIS A 1 89 ? 14.277 -7.839 -3.031 1.00 91.38 89 HIS A CA 1
ATOM 652 C C . HIS A 1 89 ? 15.241 -9.022 -3.049 1.00 91.38 89 HIS A C 1
ATOM 654 O O . HIS A 1 89 ? 15.482 -9.609 -4.103 1.00 91.38 89 HIS A O 1
ATOM 660 N N . ALA A 1 90 ? 15.737 -9.418 -1.875 1.00 87.75 90 ALA A N 1
ATOM 661 C CA . ALA A 1 90 ? 16.773 -10.447 -1.746 1.00 87.75 90 ALA A CA 1
ATOM 662 C C . ALA A 1 90 ? 16.416 -11.780 -2.431 1.00 87.75 90 ALA A C 1
ATOM 664 O O . ALA A 1 90 ? 17.296 -12.465 -2.938 1.00 87.75 90 ALA A O 1
ATOM 665 N N . THR A 1 91 ? 15.129 -12.138 -2.457 1.00 88.06 91 THR A N 1
ATOM 666 C CA . THR A 1 91 ? 14.648 -13.418 -3.008 1.00 88.06 91 THR A CA 1
ATOM 667 C C . THR A 1 91 ? 13.766 -13.297 -4.248 1.00 88.06 91 THR A C 1
ATOM 669 O O . THR A 1 91 ? 13.583 -14.291 -4.941 1.00 88.06 91 THR A O 1
ATOM 672 N N . LEU A 1 92 ? 13.191 -12.120 -4.522 1.00 89.38 92 LEU A N 1
ATOM 673 C CA . LEU A 1 92 ? 12.194 -11.946 -5.593 1.00 89.38 92 LEU A CA 1
ATOM 674 C C . LEU A 1 92 ? 12.754 -11.197 -6.809 1.00 89.38 92 LEU A C 1
ATOM 676 O O . LEU A 1 92 ? 12.040 -11.019 -7.790 1.00 89.38 92 LEU A O 1
ATOM 680 N N . GLY A 1 93 ? 14.017 -10.769 -6.750 1.00 90.19 93 GLY A N 1
ATOM 681 C CA . GLY A 1 93 ? 14.666 -10.031 -7.825 1.00 90.19 93 GLY A CA 1
ATOM 682 C C . GLY A 1 93 ? 14.413 -8.529 -7.747 1.00 90.19 93 GLY A C 1
ATOM 683 O O . GLY A 1 93 ? 14.216 -7.960 -6.671 1.00 90.19 93 GLY A O 1
ATOM 684 N N . THR A 1 94 ? 14.461 -7.872 -8.899 1.00 92.44 94 THR A N 1
ATOM 685 C CA . THR A 1 94 ? 14.339 -6.415 -9.009 1.00 92.44 94 THR A CA 1
ATOM 686 C C . THR A 1 94 ? 12.905 -6.043 -9.372 1.00 92.44 94 THR A C 1
ATOM 688 O O . THR A 1 94 ? 12.174 -6.807 -9.996 1.00 92.44 94 THR A O 1
ATOM 691 N N . GLY A 1 95 ? 12.460 -4.889 -8.905 1.00 93.62 95 GLY A N 1
ATOM 692 C CA . GLY A 1 95 ? 11.062 -4.514 -8.871 1.00 93.62 95 GLY A CA 1
ATOM 693 C C . GLY A 1 95 ? 10.855 -3.036 -8.633 1.00 93.62 95 GLY A C 1
ATOM 694 O O . GLY A 1 95 ? 11.747 -2.204 -8.802 1.00 93.62 95 GLY A O 1
ATOM 695 N N . TYR A 1 96 ? 9.658 -2.751 -8.154 1.00 94.75 96 TYR A N 1
ATOM 696 C CA . TYR A 1 96 ? 9.200 -1.452 -7.722 1.00 94.75 96 TYR A CA 1
ATOM 697 C C . TYR A 1 96 ? 8.835 -1.504 -6.250 1.00 94.75 96 TYR A C 1
ATOM 699 O O . TYR A 1 96 ? 8.253 -2.481 -5.785 1.00 94.75 96 TYR A O 1
ATOM 707 N N . LEU A 1 97 ? 9.165 -0.446 -5.522 1.00 95.12 97 LEU A N 1
ATOM 708 C CA . LEU A 1 97 ? 8.739 -0.229 -4.151 1.00 95.12 97 LEU A CA 1
ATOM 709 C C . LEU A 1 97 ? 7.945 1.069 -4.102 1.00 95.12 97 LEU A C 1
ATOM 711 O O . LEU A 1 97 ? 8.467 2.138 -4.423 1.00 95.12 97 LEU A O 1
ATOM 715 N N . ALA A 1 98 ? 6.684 0.959 -3.708 1.00 96.50 98 ALA A N 1
ATOM 716 C CA . ALA A 1 98 ? 5.809 2.082 -3.455 1.00 96.50 98 ALA A CA 1
ATOM 717 C C . ALA A 1 98 ? 5.868 2.466 -1.973 1.00 96.50 98 ALA A C 1
ATOM 719 O O . ALA A 1 98 ? 5.627 1.637 -1.092 1.00 96.50 98 ALA A O 1
ATOM 720 N N . THR A 1 99 ? 6.131 3.741 -1.708 1.00 96.44 99 THR A N 1
ATOM 721 C CA . THR A 1 99 ? 6.066 4.334 -0.371 1.00 96.44 99 THR A CA 1
ATOM 722 C C . THR A 1 99 ? 4.746 5.074 -0.217 1.00 96.44 99 THR A C 1
ATOM 724 O O . THR A 1 99 ? 4.419 5.951 -1.022 1.00 96.44 99 THR A O 1
ATOM 727 N N . MET A 1 100 ? 3.976 4.743 0.818 1.00 97.19 100 MET A N 1
ATOM 728 C CA . MET A 1 100 ? 2.714 5.423 1.114 1.00 97.19 100 MET A CA 1
ATOM 729 C C . MET A 1 100 ? 2.965 6.846 1.638 1.00 97.19 100 MET A C 1
ATOM 731 O O . MET A 1 100 ? 3.953 7.096 2.322 1.00 97.19 100 MET A O 1
ATOM 735 N N . LYS A 1 101 ? 2.070 7.800 1.335 1.00 96.00 101 LYS A N 1
ATOM 736 C CA . LYS A 1 101 ? 2.167 9.177 1.875 1.00 96.00 101 LYS A CA 1
ATOM 737 C C . LYS A 1 101 ? 1.985 9.230 3.387 1.00 96.00 101 LYS A C 1
ATOM 739 O O . LYS A 1 101 ? 2.584 10.059 4.059 1.00 96.00 101 LYS A O 1
ATOM 744 N N . ASP A 1 102 ? 1.118 8.365 3.898 1.00 93.69 102 ASP A N 1
ATOM 745 C CA . ASP A 1 102 ? 1.007 8.123 5.327 1.00 93.69 102 ASP A CA 1
ATOM 746 C C . ASP A 1 102 ? 2.131 7.162 5.722 1.00 93.69 102 ASP A C 1
ATOM 748 O O . ASP A 1 102 ? 2.065 5.965 5.437 1.00 93.69 102 ASP A O 1
ATOM 752 N N . THR A 1 103 ? 3.180 7.703 6.341 1.00 87.62 103 THR A N 1
ATOM 753 C CA . THR A 1 103 ? 4.387 6.950 6.709 1.00 87.62 103 THR A CA 1
ATOM 754 C C . THR A 1 103 ? 4.103 5.835 7.712 1.00 87.62 103 THR A C 1
ATOM 756 O O . THR A 1 103 ? 4.872 4.884 7.790 1.00 87.62 103 THR A O 1
ATOM 759 N N . THR A 1 104 ? 2.975 5.891 8.428 1.00 90.81 104 THR A N 1
ATOM 760 C CA . THR A 1 104 ? 2.552 4.821 9.346 1.00 90.81 104 THR A CA 1
ATOM 761 C C . THR A 1 104 ? 2.083 3.561 8.620 1.00 90.81 104 THR A C 1
ATOM 763 O O . THR A 1 104 ? 1.986 2.499 9.229 1.00 90.81 104 THR A O 1
ATOM 766 N N . MET A 1 105 ? 1.781 3.662 7.321 1.00 92.56 105 MET A N 1
ATOM 767 C CA . MET A 1 105 ? 1.350 2.529 6.501 1.00 92.56 105 MET A CA 1
ATOM 768 C C . MET A 1 105 ? 2.518 1.752 5.879 1.00 92.56 105 MET A C 1
ATOM 770 O O . MET A 1 105 ? 2.312 0.626 5.426 1.00 92.56 105 MET A O 1
ATOM 774 N N . GLY A 1 106 ? 3.714 2.344 5.843 1.00 94.75 106 GLY A N 1
ATOM 775 C CA . GLY A 1 106 ? 4.930 1.725 5.325 1.00 94.75 106 GLY A CA 1
ATOM 776 C C . GLY A 1 106 ? 4.993 1.588 3.800 1.00 94.75 106 GLY A C 1
ATOM 777 O O . GLY A 1 106 ? 4.425 2.393 3.051 1.00 94.75 106 GLY A O 1
ATOM 778 N N . THR A 1 107 ? 5.711 0.564 3.337 1.00 95.94 107 THR A N 1
ATOM 779 C CA . THR A 1 107 ? 6.002 0.324 1.916 1.00 95.94 107 THR A CA 1
ATOM 780 C C . THR A 1 107 ? 5.379 -0.969 1.387 1.00 95.94 107 THR A C 1
ATOM 782 O O . THR A 1 107 ? 5.135 -1.924 2.126 1.00 95.94 107 THR A O 1
ATOM 785 N N . ILE A 1 108 ? 5.113 -1.019 0.081 1.00 96.50 108 ILE A N 1
ATOM 786 C CA . ILE A 1 108 ? 4.674 -2.232 -0.620 1.00 96.50 108 ILE A CA 1
ATOM 787 C C . ILE A 1 108 ? 5.425 -2.382 -1.936 1.00 96.50 108 ILE A C 1
ATOM 789 O O . ILE A 1 108 ? 5.596 -1.418 -2.678 1.00 96.50 108 ILE A O 1
ATOM 793 N N . GLY A 1 109 ? 5.897 -3.592 -2.211 1.00 95.62 109 GLY A N 1
ATOM 794 C CA . GLY A 1 109 ? 6.744 -3.901 -3.349 1.00 95.62 109 GLY A CA 1
ATOM 795 C C . GLY A 1 109 ? 6.087 -4.832 -4.357 1.00 95.62 109 GLY A C 1
ATOM 796 O O . GLY A 1 109 ? 5.272 -5.690 -4.013 1.00 95.62 109 GLY A O 1
ATOM 797 N N . LEU A 1 110 ? 6.484 -4.672 -5.612 1.00 95.44 110 LEU A N 1
ATOM 798 C CA . LEU A 1 110 ? 6.142 -5.532 -6.731 1.00 95.44 110 LEU A CA 1
ATOM 799 C C . LEU A 1 110 ? 7.435 -5.881 -7.476 1.00 95.44 110 LEU A C 1
ATOM 801 O O . LEU A 1 110 ? 8.062 -5.011 -8.069 1.00 95.44 110 LEU A O 1
ATOM 805 N N . TYR A 1 111 ? 7.832 -7.145 -7.448 1.00 94.69 111 TYR A N 1
ATOM 806 C CA . TYR A 1 111 ? 9.128 -7.626 -7.918 1.00 94.69 111 TYR A CA 1
ATOM 807 C C . TYR A 1 111 ? 8.978 -8.589 -9.083 1.00 94.69 111 TYR A C 1
ATOM 809 O O . TYR A 1 111 ? 8.018 -9.358 -9.130 1.00 94.69 111 TYR A O 1
ATOM 817 N N . TYR A 1 112 ? 9.931 -8.541 -10.005 1.00 93.31 112 TYR A N 1
ATOM 818 C CA . TYR A 1 112 ? 9.992 -9.406 -11.168 1.00 93.31 112 TYR A CA 1
ATOM 819 C C . TYR A 1 112 ? 11.135 -10.413 -11.030 1.00 93.31 112 TYR A C 1
ATOM 821 O O . TYR A 1 112 ? 12.308 -10.054 -10.887 1.00 93.31 112 TYR A O 1
ATOM 829 N N . SER A 1 113 ? 10.780 -11.691 -11.119 1.00 89.75 113 SER A N 1
ATOM 830 C CA . SER A 1 113 ? 11.724 -12.803 -11.152 1.00 89.75 113 SER A CA 1
ATOM 831 C C . SER A 1 113 ? 12.162 -13.049 -12.592 1.00 89.75 113 SER A C 1
ATOM 833 O O . SER A 1 113 ? 11.370 -13.495 -13.418 1.00 89.75 113 SER A O 1
ATOM 835 N N . THR A 1 114 ? 13.434 -12.809 -12.916 1.00 81.25 114 THR A N 1
ATOM 836 C CA . THR A 1 114 ? 13.968 -13.075 -14.266 1.00 81.25 114 THR A CA 1
ATOM 837 C C . THR A 1 114 ? 14.052 -14.566 -14.591 1.00 81.25 114 THR A C 1
ATOM 839 O O . THR A 1 114 ? 13.977 -14.936 -15.761 1.00 81.25 114 THR A O 1
ATOM 842 N N . GLY A 1 115 ? 14.183 -15.420 -13.571 1.00 83.56 115 GLY A N 1
ATOM 843 C CA . GLY A 1 115 ? 14.246 -16.871 -13.737 1.00 83.56 115 GLY A CA 1
ATOM 844 C C . GLY A 1 115 ? 12.893 -17.484 -14.093 1.00 83.56 115 GLY A C 1
ATOM 845 O O . GLY A 1 115 ? 12.812 -18.281 -15.023 1.00 83.56 115 GLY A O 1
ATOM 846 N N . THR A 1 116 ? 11.830 -17.095 -13.382 1.00 84.50 116 THR A N 1
ATOM 847 C CA . THR A 1 116 ? 10.480 -17.650 -13.597 1.00 84.50 116 THR A CA 1
ATOM 848 C C . THR 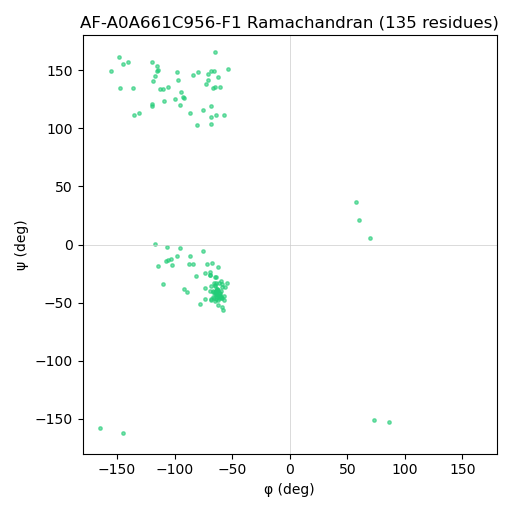A 1 116 ? 9.594 -16.777 -14.487 1.00 84.50 116 THR A C 1
ATOM 850 O O . THR A 1 116 ? 8.564 -17.240 -14.955 1.00 84.50 116 THR A O 1
ATOM 853 N N . LYS A 1 117 ? 10.031 -15.547 -14.793 1.00 85.25 117 LYS A N 1
ATOM 854 C CA . LYS A 1 117 ? 9.278 -14.526 -15.542 1.00 85.25 117 LYS A CA 1
ATOM 855 C C . LYS A 1 117 ? 7.941 -14.163 -14.894 1.00 85.25 117 LYS A C 1
ATOM 857 O O . LYS A 1 117 ? 6.964 -13.883 -15.581 1.00 85.25 117 LYS A O 1
ATOM 862 N N . ASP A 1 118 ? 7.921 -14.134 -13.564 1.00 90.50 118 ASP A N 1
ATOM 863 C CA . ASP A 1 118 ? 6.723 -13.843 -12.781 1.00 90.50 118 ASP A CA 1
ATOM 864 C C . ASP A 1 118 ? 6.845 -12.548 -11.983 1.00 90.50 118 ASP A C 1
ATOM 866 O O . ASP A 1 118 ? 7.911 -12.195 -11.469 1.00 90.50 118 ASP A O 1
ATOM 870 N N . TRP A 1 119 ? 5.698 -11.896 -11.793 1.00 93.62 119 TRP A N 1
ATOM 871 C CA . TRP A 1 119 ? 5.549 -10.762 -10.891 1.00 93.62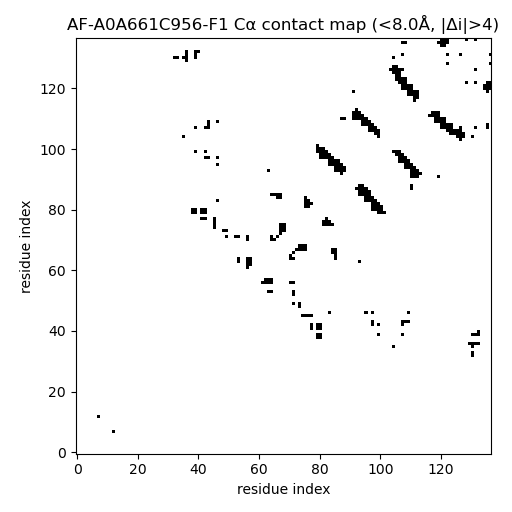 119 TRP A CA 1
ATOM 872 C C . TRP A 1 119 ? 5.030 -11.204 -9.527 1.00 93.62 119 TRP A C 1
ATOM 874 O O . TRP A 1 119 ? 3.905 -11.687 -9.406 1.00 93.62 119 TRP A O 1
ATOM 884 N N . SER A 1 120 ? 5.811 -10.940 -8.488 1.00 94.31 120 SER A N 1
ATOM 885 C CA . SER A 1 120 ? 5.468 -11.225 -7.097 1.00 94.31 120 SER A CA 1
ATOM 886 C C . SER A 1 120 ? 5.278 -9.936 -6.309 1.00 94.31 120 SER A C 1
ATOM 888 O O . SER A 1 120 ? 6.095 -9.024 -6.385 1.00 94.31 120 SER A O 1
ATOM 890 N N . CYS A 1 121 ? 4.206 -9.852 -5.528 1.00 95.19 121 CYS A N 1
ATOM 891 C CA . CYS A 1 121 ? 3.974 -8.720 -4.637 1.00 95.19 121 CYS A CA 1
ATOM 892 C C . CYS A 1 121 ? 4.447 -9.061 -3.221 1.00 95.19 121 CYS A C 1
ATOM 894 O O . CYS A 1 121 ? 4.247 -10.185 -2.761 1.00 95.19 121 CYS A O 1
ATOM 896 N N . LYS A 1 122 ? 5.049 -8.103 -2.512 1.00 95.38 122 LYS A N 1
ATOM 897 C CA . LYS A 1 122 ? 5.446 -8.290 -1.114 1.00 95.38 122 LYS A CA 1
ATOM 898 C C . LYS A 1 122 ? 5.350 -6.997 -0.320 1.00 95.38 122 LYS A C 1
ATOM 900 O O . LYS A 1 122 ? 5.806 -5.951 -0.770 1.00 95.38 122 LYS A O 1
ATOM 905 N N . LYS A 1 123 ? 4.772 -7.062 0.875 1.00 95.38 123 LYS A N 1
ATOM 906 C CA . LYS A 1 123 ? 4.753 -5.950 1.824 1.00 95.38 123 LYS A CA 1
ATOM 907 C C . LYS A 1 123 ? 6.168 -5.632 2.313 1.00 95.38 123 LYS A C 1
ATOM 909 O O . LYS A 1 123 ? 6.995 -6.533 2.467 1.00 95.38 123 LYS A O 1
ATOM 914 N N . GLY A 1 124 ? 6.410 -4.367 2.627 1.00 92.06 124 GLY A N 1
ATOM 915 C CA . GLY A 1 124 ? 7.589 -3.951 3.368 1.00 92.06 124 GLY A CA 1
ATOM 916 C C . GLY A 1 124 ? 7.605 -4.514 4.791 1.00 92.06 124 GLY A C 1
ATOM 917 O O . GLY A 1 124 ? 6.602 -5.015 5.324 1.00 92.06 124 GLY A O 1
A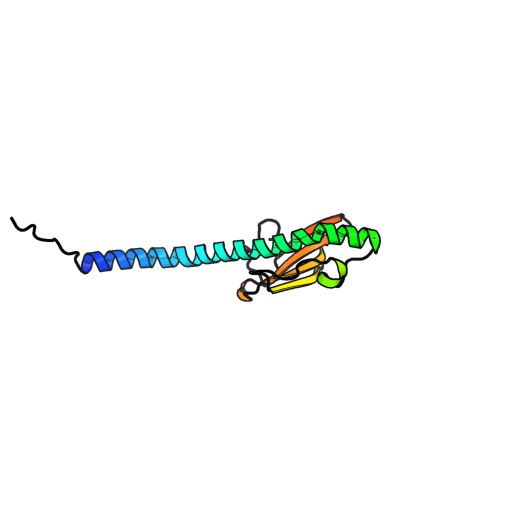TOM 918 N N . THR A 1 125 ? 8.768 -4.438 5.430 1.00 90.44 125 THR A N 1
ATOM 919 C CA . THR A 1 125 ? 8.934 -4.790 6.850 1.00 90.44 125 THR A CA 1
ATOM 920 C C . THR A 1 125 ? 8.240 -3.790 7.775 1.00 90.44 125 THR A C 1
ATOM 922 O O . THR A 1 125 ? 7.855 -4.150 8.882 1.00 90.44 125 THR A O 1
ATOM 925 N N . ASP A 1 126 ? 8.037 -2.569 7.291 1.00 92.44 126 ASP A N 1
ATOM 926 C CA . ASP A 1 126 ? 7.391 -1.435 7.947 1.00 92.44 126 ASP A CA 1
ATOM 927 C C . ASP A 1 126 ? 5.862 -1.409 7.782 1.00 92.44 126 ASP A C 1
ATOM 929 O O . ASP A 1 126 ? 5.181 -0.630 8.444 1.00 92.44 126 ASP A O 1
ATOM 933 N N . MET A 1 127 ? 5.307 -2.267 6.922 1.00 93.75 127 MET A N 1
ATOM 934 C CA . MET A 1 127 ? 3.866 -2.389 6.713 1.00 93.75 127 MET A CA 1
ATOM 935 C C . MET A 1 127 ? 3.261 -3.500 7.581 1.00 93.75 127 MET A C 1
ATOM 937 O O . MET A 1 127 ? 3.714 -4.655 7.565 1.00 93.75 127 MET A O 1
ATOM 941 N N . ASP A 1 128 ? 2.167 -3.170 8.272 1.00 92.62 128 ASP A N 1
ATOM 942 C CA . ASP A 1 128 ? 1.339 -4.146 8.982 1.00 92.62 128 ASP A CA 1
ATOM 943 C C . ASP A 1 128 ? 0.761 -5.200 8.017 1.00 92.62 128 ASP A C 1
ATOM 945 O O . ASP A 1 128 ? 0.249 -4.891 6.937 1.00 92.62 128 ASP A O 1
ATOM 949 N N . ALA A 1 129 ? 0.824 -6.474 8.413 1.00 89.69 129 ALA A N 1
ATOM 950 C CA . ALA A 1 129 ? 0.402 -7.593 7.568 1.00 89.69 129 ALA A CA 1
ATOM 951 C C . ALA A 1 129 ? -1.100 -7.561 7.237 1.00 89.69 129 ALA A C 1
ATOM 953 O O . ALA A 1 129 ? -1.524 -8.047 6.185 1.00 89.69 129 ALA A O 1
ATOM 954 N N . GLY A 1 130 ? -1.911 -6.973 8.118 1.00 90.38 130 GLY A N 1
ATOM 955 C CA . GLY A 1 130 ? -3.335 -6.783 7.914 1.00 90.38 130 GLY A CA 1
ATOM 956 C C . GLY A 1 130 ? -3.645 -5.758 6.828 1.00 90.38 130 GLY A C 1
ATOM 957 O O . GLY A 1 130 ? -4.704 -5.865 6.215 1.00 90.38 130 GLY A O 1
ATOM 958 N N . LEU A 1 131 ? -2.757 -4.801 6.554 1.00 92.94 131 LEU A N 1
ATOM 959 C CA . LEU A 1 131 ? -2.969 -3.760 5.541 1.00 92.94 131 LEU A CA 1
ATOM 960 C C . LEU A 1 131 ? -2.659 -4.228 4.116 1.00 92.94 131 LEU A C 1
ATOM 962 O O . LEU A 1 131 ? -3.252 -3.720 3.162 1.00 92.94 131 LEU A O 1
ATOM 966 N N . ALA A 1 132 ? -1.768 -5.207 3.972 1.00 93.12 132 ALA A N 1
ATOM 967 C CA . ALA A 1 132 ? -1.385 -5.742 2.676 1.00 93.12 132 ALA A CA 1
ATOM 968 C C . ALA A 1 132 ? -2.503 -6.617 2.060 1.00 93.12 132 ALA A C 1
ATOM 970 O O . ALA A 1 132 ? -3.102 -7.451 2.762 1.00 93.12 132 ALA A O 1
ATOM 971 N N . PRO A 1 133 ? -2.767 -6.486 0.741 1.00 90.06 133 PRO A N 1
ATOM 972 C CA . PRO A 1 133 ? -3.580 -7.436 -0.015 1.00 90.06 133 PRO A CA 1
ATOM 973 C C . PRO A 1 133 ? -3.069 -8.870 0.149 1.00 90.06 133 PRO A C 1
ATOM 975 O O . PRO A 1 133 ? -1.874 -9.081 0.338 1.00 90.06 133 PRO A O 1
ATOM 978 N N . ALA A 1 134 ? -3.951 -9.867 0.048 1.00 88.44 134 ALA A N 1
ATOM 979 C CA . ALA A 1 134 ? -3.598 -11.264 0.323 1.00 88.44 134 ALA A CA 1
ATOM 980 C C . ALA A 1 134 ? -2.415 -11.777 -0.521 1.00 88.44 134 ALA A C 1
ATOM 982 O O . ALA A 1 134 ? -1.568 -12.499 -0.008 1.00 88.44 134 ALA A O 1
ATOM 983 N N . ASN A 1 135 ? -2.318 -11.347 -1.780 1.00 88.12 135 ASN A N 1
ATOM 984 C CA . ASN A 1 135 ? -1.230 -11.692 -2.699 1.00 88.12 135 ASN A CA 1
ATOM 985 C C . ASN A 1 135 ? 0.096 -10.961 -2.411 1.00 88.12 135 ASN A C 1
ATOM 987 O O . ASN A 1 135 ? 1.082 -11.222 -3.090 1.00 88.12 135 ASN A O 1
ATOM 991 N N . CYS A 1 136 ? 0.103 -10.027 -1.460 1.00 90.44 136 CYS A N 1
ATOM 992 C CA . CYS A 1 136 ? 1.249 -9.207 -1.078 1.00 90.44 136 CYS A CA 1
ATOM 993 C C . CYS A 1 136 ? 1.695 -9.443 0.374 1.00 90.44 136 CYS A C 1
ATOM 995 O O . CYS A 1 136 ? 2.614 -8.768 0.837 1.00 90.44 136 CYS A O 1
ATOM 997 N N . ARG A 1 137 ? 1.031 -10.333 1.121 1.00 86.88 137 ARG A N 1
ATOM 998 C CA . ARG A 1 137 ? 1.360 -10.610 2.528 1.00 86.88 137 ARG A CA 1
ATOM 999 C C . ARG A 1 137 ? 2.689 -11.342 2.676 1.00 86.88 137 ARG A C 1
ATOM 1001 O O . ARG A 1 137 ? 3.029 -12.202 1.839 1.00 86.88 137 ARG A O 1
#